Protein AF-A0AAW0ZNA7-F1 (afdb_monomer_lite)

Structure (mmCIF, N/CA/C/O backbone):
data_AF-A0AAW0ZNA7-F1
#
_entry.id   AF-A0AAW0ZNA7-F1
#
loop_
_atom_site.group_PDB
_atom_site.id
_atom_site.type_symbol
_atom_site.label_atom_id
_atom_site.label_alt_id
_atom_site.label_comp_id
_atom_site.label_asym_id
_atom_site.label_entity_id
_atom_site.label_seq_id
_atom_site.pdbx_PDB_ins_code
_atom_site.Cartn_x
_atom_site.Cartn_y
_atom_site.Cartn_z
_atom_site.occupancy
_atom_site.B_iso_or_equiv
_atom_site.auth_seq_id
_atom_site.auth_comp_id
_atom_site.auth_asym_id
_atom_site.auth_atom_id
_atom_site.pdbx_PDB_model_num
ATOM 1 N N . MET A 1 1 ? -6.838 -16.174 -7.668 1.00 63.94 1 MET A N 1
ATOM 2 C CA . MET A 1 1 ? -6.919 -15.334 -8.881 1.00 63.94 1 MET A CA 1
ATOM 3 C C . MET A 1 1 ? -6.199 -14.001 -8.705 1.00 63.94 1 MET A C 1
ATOM 5 O O . MET A 1 1 ? -5.236 -13.791 -9.421 1.00 63.94 1 MET A O 1
ATOM 9 N N . TYR A 1 2 ? -6.570 -13.137 -7.747 1.00 78.50 2 TYR A N 1
ATOM 10 C CA . TYR A 1 2 ? -5.916 -11.821 -7.600 1.00 78.50 2 TYR A CA 1
ATOM 11 C C . TYR A 1 2 ? -4.450 -11.884 -7.124 1.00 78.50 2 TYR A C 1
ATOM 13 O O . TYR A 1 2 ? -3.586 -11.272 -7.735 1.00 78.50 2 TYR A O 1
ATOM 21 N N . MET A 1 3 ? -4.134 -12.695 -6.104 1.00 78.19 3 MET A N 1
ATOM 22 C CA . MET A 1 3 ? -2.744 -12.831 -5.629 1.00 78.19 3 MET A C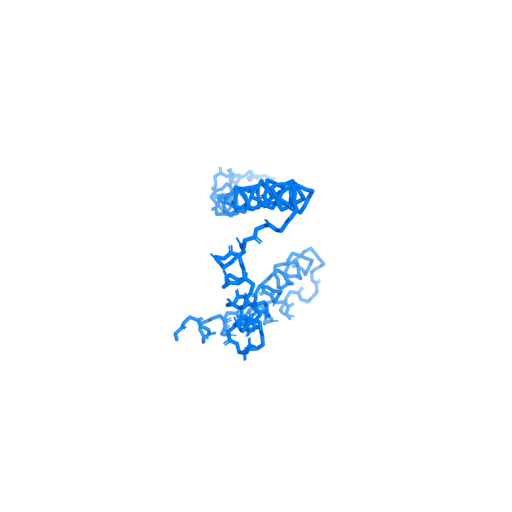A 1
ATOM 23 C C . MET A 1 3 ? -1.820 -13.467 -6.668 1.00 78.19 3 MET A C 1
ATOM 25 O O . MET A 1 3 ? -0.714 -12.996 -6.860 1.00 78.19 3 MET A O 1
ATOM 29 N N . SER A 1 4 ? -2.294 -14.490 -7.384 1.00 85.38 4 SER A N 1
ATOM 30 C CA . SER A 1 4 ? -1.537 -15.113 -8.475 1.00 85.38 4 SER A CA 1
ATOM 31 C C . SER A 1 4 ? -1.268 -14.135 -9.623 1.00 85.38 4 SER A C 1
ATOM 33 O O . SER A 1 4 ? -0.174 -14.143 -10.170 1.00 85.38 4 SER A O 1
ATOM 35 N N . TYR A 1 5 ? -2.235 -13.270 -9.958 1.00 88.00 5 TYR A N 1
ATOM 36 C CA . TYR A 1 5 ? -2.042 -12.196 -10.938 1.00 88.00 5 TYR A CA 1
ATOM 37 C C . TYR A 1 5 ? -0.969 -11.209 -10.471 1.00 88.00 5 TYR A C 1
ATOM 39 O O . TYR A 1 5 ? -0.030 -10.931 -11.208 1.00 88.00 5 TYR A O 1
ATOM 47 N N . LEU A 1 6 ? -1.070 -10.745 -9.222 1.00 85.31 6 LEU A N 1
ATOM 48 C CA . LEU A 1 6 ? -0.086 -9.854 -8.615 1.00 85.31 6 LEU A CA 1
ATOM 49 C C . LEU A 1 6 ? 1.316 -10.470 -8.594 1.00 85.31 6 LEU A C 1
ATOM 51 O O . LEU A 1 6 ? 2.267 -9.789 -8.947 1.00 85.31 6 LEU A O 1
ATOM 55 N N . SER A 1 7 ? 1.461 -11.752 -8.248 1.00 87.38 7 SER A N 1
ATOM 56 C CA . SER A 1 7 ? 2.765 -12.426 -8.263 1.00 87.38 7 SER A CA 1
ATOM 57 C C . SER A 1 7 ? 3.383 -12.454 -9.663 1.00 87.38 7 SER A C 1
ATOM 59 O O . SER A 1 7 ? 4.571 -12.187 -9.801 1.00 87.38 7 SER A O 1
ATOM 61 N N . VAL A 1 8 ? 2.591 -12.741 -10.702 1.00 91.19 8 VAL A N 1
ATOM 62 C CA . VAL A 1 8 ? 3.068 -12.698 -12.096 1.00 91.19 8 VAL A CA 1
ATOM 63 C C . VAL A 1 8 ? 3.435 -11.269 -12.499 1.00 91.19 8 VAL A C 1
ATOM 65 O O . VAL A 1 8 ? 4.481 -11.057 -13.103 1.00 91.19 8 VAL A O 1
ATOM 68 N N . HIS A 1 9 ? 2.621 -10.284 -12.116 1.00 89.38 9 HIS A N 1
ATOM 69 C CA . HIS A 1 9 ? 2.895 -8.873 -12.377 1.00 89.38 9 HIS A CA 1
ATOM 70 C C . HIS A 1 9 ? 4.208 -8.409 -11.726 1.00 89.38 9 HIS A C 1
ATOM 72 O O . HIS A 1 9 ? 5.007 -7.750 -12.382 1.00 89.38 9 HIS A O 1
ATOM 78 N N . MET A 1 10 ? 4.488 -8.842 -10.490 1.00 91.31 10 MET A N 1
ATOM 79 C CA . MET A 1 10 ? 5.766 -8.575 -9.822 1.00 91.31 10 MET A CA 1
ATOM 80 C C . MET A 1 10 ? 6.952 -9.140 -10.609 1.00 91.31 10 MET A C 1
ATOM 82 O O . MET A 1 10 ? 7.955 -8.452 -10.766 1.00 91.31 10 MET A O 1
ATOM 86 N N . VAL A 1 11 ? 6.849 -10.371 -11.124 1.00 92.69 11 VAL A N 1
ATOM 87 C CA . VAL A 1 11 ? 7.923 -10.979 -11.931 1.00 92.69 11 VAL A CA 1
ATOM 88 C C . VAL A 1 11 ? 8.193 -10.152 -13.187 1.00 92.69 11 VAL A C 1
ATOM 90 O O . VAL A 1 11 ? 9.351 -9.886 -13.489 1.00 92.69 11 VAL A O 1
ATOM 93 N N 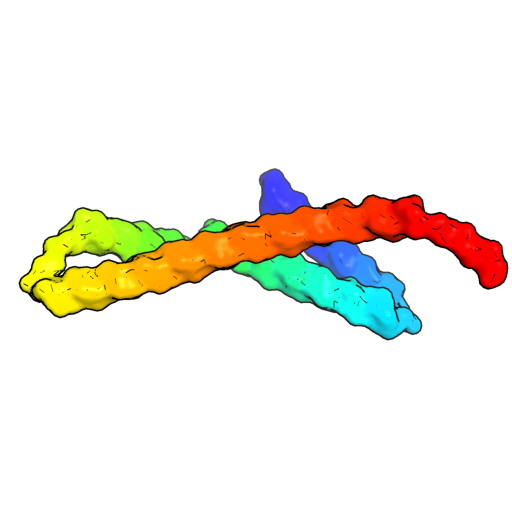. ILE A 1 12 ? 7.142 -9.699 -13.876 1.00 92.12 12 ILE A N 1
ATOM 94 C CA . ILE A 1 12 ? 7.271 -8.862 -15.077 1.00 92.12 12 ILE A CA 1
ATOM 95 C C . ILE A 1 12 ? 7.953 -7.526 -14.745 1.00 92.12 12 ILE A C 1
ATOM 97 O O . ILE A 1 12 ? 8.878 -7.139 -15.448 1.00 92.12 12 ILE A O 1
ATOM 101 N N . MET A 1 13 ? 7.567 -6.859 -13.652 1.00 90.69 13 MET A N 1
ATOM 102 C CA . MET A 1 13 ? 8.209 -5.603 -13.232 1.00 90.69 13 MET A CA 1
ATOM 103 C C . MET A 1 13 ? 9.694 -5.785 -12.901 1.00 90.69 13 MET A C 1
ATOM 105 O O . MET A 1 13 ? 10.521 -4.958 -13.270 1.00 90.69 13 MET A O 1
ATOM 109 N N . TYR A 1 14 ? 10.061 -6.891 -12.247 1.00 90.69 14 TYR A N 1
ATOM 110 C CA . TYR A 1 14 ? 11.470 -7.187 -11.987 1.00 90.69 14 TYR A CA 1
ATOM 111 C C . TYR A 1 14 ? 12.255 -7.508 -13.263 1.00 90.69 14 TYR A C 1
ATOM 113 O O . TYR A 1 14 ? 13.431 -7.162 -13.338 1.00 90.69 14 TYR A O 1
ATOM 121 N N . MET A 1 15 ? 11.634 -8.150 -14.258 1.00 91.75 15 MET A N 1
ATOM 122 C CA . MET A 1 15 ? 12.264 -8.359 -15.566 1.00 91.75 15 MET A CA 1
ATOM 123 C C . MET A 1 15 ? 12.521 -7.028 -16.277 1.00 91.75 15 MET A C 1
ATOM 125 O O . MET A 1 15 ? 13.638 -6.802 -16.728 1.00 91.75 15 MET A O 1
ATOM 129 N N . ASP A 1 16 ? 11.538 -6.129 -16.297 1.00 90.50 16 ASP A N 1
ATOM 130 C CA . ASP A 1 16 ? 11.670 -4.801 -16.910 1.00 90.50 16 ASP A CA 1
ATOM 131 C C . ASP A 1 16 ? 12.732 -3.940 -16.204 1.00 90.50 16 ASP A C 1
ATOM 133 O O . ASP A 1 16 ? 13.551 -3.265 -16.830 1.00 90.50 16 ASP A O 1
ATOM 137 N N . LEU A 1 17 ? 12.821 -4.049 -14.875 1.00 88.69 17 LEU A N 1
ATOM 138 C CA . LEU A 1 17 ? 13.907 -3.434 -14.122 1.00 88.69 17 LEU A CA 1
ATOM 139 C C . LEU A 1 17 ? 15.278 -3.973 -14.563 1.00 88.69 17 LEU A C 1
ATOM 141 O O . LEU A 1 17 ? 16.193 -3.176 -14.752 1.00 88.69 17 LEU A O 1
ATOM 145 N N . ILE A 1 18 ? 15.425 -5.289 -14.757 1.00 89.75 18 ILE A N 1
ATOM 146 C CA . ILE A 1 18 ? 16.676 -5.906 -15.238 1.00 89.75 18 ILE A CA 1
ATOM 147 C C . ILE A 1 18 ? 17.015 -5.438 -16.662 1.00 89.75 18 ILE A C 1
ATOM 149 O O . ILE A 1 18 ? 18.182 -5.176 -16.952 1.00 89.75 18 ILE A O 1
ATOM 153 N N . GLU A 1 19 ? 16.022 -5.298 -17.537 1.00 89.94 19 GLU A N 1
ATOM 154 C CA . GLU A 1 19 ? 16.218 -4.820 -18.912 1.00 89.94 19 GLU A CA 1
ATOM 155 C C . GLU A 1 19 ? 16.595 -3.331 -18.975 1.00 89.94 19 GLU A C 1
ATOM 157 O O . GLU A 1 19 ? 17.387 -2.934 -19.830 1.00 89.94 19 GLU A O 1
ATOM 162 N N . SER A 1 20 ? 16.116 -2.515 -18.032 1.00 88.44 20 SER A N 1
ATOM 163 C CA . SER A 1 20 ? 16.455 -1.085 -17.944 1.00 88.44 20 SER A CA 1
ATOM 164 C C . SER A 1 20 ? 17.901 -0.794 -17.497 1.00 88.44 20 SER A C 1
ATOM 166 O O . SER A 1 20 ? 18.353 0.357 -17.553 1.00 88.44 20 SER A O 1
ATOM 168 N N . PHE A 1 21 ? 18.667 -1.815 -17.082 1.00 84.31 21 PHE A N 1
ATOM 169 C CA . PHE A 1 21 ? 20.074 -1.644 -16.706 1.00 84.31 21 PHE A CA 1
ATOM 170 C C . PHE A 1 21 ? 20.903 -1.147 -17.895 1.00 84.31 21 PHE A C 1
ATOM 172 O O . PHE A 1 21 ? 21.084 -1.832 -18.897 1.00 84.31 21 PHE A O 1
ATOM 179 N N . GLY A 1 22 ? 21.467 0.050 -17.746 1.00 84.12 22 GLY A N 1
ATOM 180 C CA . GLY A 1 22 ? 22.254 0.721 -18.784 1.00 84.12 22 GLY A CA 1
ATOM 181 C C . GLY A 1 22 ? 21.732 2.113 -19.131 1.00 84.12 22 GLY A C 1
ATOM 182 O O . GLY A 1 22 ? 22.503 2.930 -19.632 1.00 84.12 22 GLY A O 1
ATOM 183 N N . ASN A 1 23 ? 20.478 2.426 -18.789 1.00 90.31 23 ASN A N 1
ATOM 184 C CA . ASN A 1 23 ? 19.923 3.775 -18.868 1.00 90.31 23 ASN A CA 1
ATOM 185 C C . ASN A 1 23 ? 19.512 4.261 -17.470 1.00 90.31 23 ASN A C 1
ATOM 187 O O . ASN A 1 23 ? 18.561 3.754 -16.886 1.00 90.31 23 ASN A O 1
ATOM 191 N N . LEU A 1 24 ? 20.222 5.262 -16.941 1.00 87.12 24 LEU A N 1
ATOM 192 C CA . LEU A 1 24 ? 19.995 5.773 -15.587 1.00 87.12 24 LEU A CA 1
ATOM 193 C C . LEU A 1 24 ? 18.581 6.340 -15.391 1.00 87.12 24 LEU A C 1
ATOM 195 O O . LEU A 1 24 ? 17.996 6.125 -14.336 1.00 87.12 24 LEU A O 1
ATOM 199 N N . GLU A 1 25 ? 18.038 7.046 -16.384 1.00 88.38 25 GLU A N 1
ATOM 200 C CA . GLU A 1 25 ? 16.715 7.675 -16.289 1.00 88.38 25 GLU A CA 1
ATOM 201 C C . GLU A 1 25 ? 15.613 6.614 -16.185 1.00 88.38 25 GLU A C 1
ATOM 203 O O . GLU A 1 25 ? 14.858 6.594 -15.215 1.00 88.38 25 GLU A O 1
ATOM 208 N N . SER A 1 26 ? 15.613 5.658 -17.118 1.00 85.69 26 SER A N 1
ATOM 209 C CA . SER A 1 26 ? 14.660 4.541 -17.132 1.00 85.69 26 SER A CA 1
ATOM 210 C C . SER A 1 26 ? 14.813 3.627 -15.912 1.00 85.69 26 SER A C 1
ATOM 212 O O . SER A 1 26 ? 13.820 3.178 -15.345 1.00 85.69 26 SER A O 1
ATOM 214 N N . MET A 1 27 ? 16.044 3.400 -15.446 1.00 89.38 27 MET A N 1
ATOM 215 C CA . MET A 1 27 ? 16.293 2.584 -14.260 1.00 89.38 27 MET A CA 1
ATOM 216 C C . MET A 1 27 ? 15.720 3.231 -12.994 1.00 89.38 27 MET A C 1
ATOM 218 O O . MET A 1 27 ? 15.147 2.536 -12.159 1.00 89.38 27 MET A O 1
ATOM 222 N N . VAL A 1 28 ? 15.853 4.552 -12.829 1.00 90.00 28 VAL A N 1
ATOM 223 C CA . VAL A 1 28 ? 15.298 5.254 -11.661 1.00 90.00 28 VAL A CA 1
ATOM 224 C C . VAL A 1 28 ? 13.772 5.173 -11.650 1.00 90.00 28 VAL A C 1
ATOM 226 O O . VAL A 1 28 ? 13.200 4.870 -10.602 1.00 90.00 28 VAL A O 1
ATOM 229 N N . GLU A 1 29 ? 13.126 5.388 -12.796 1.00 87.81 29 GLU A N 1
ATOM 230 C CA . GLU A 1 29 ? 11.669 5.265 -12.931 1.00 87.81 29 GLU A CA 1
ATOM 231 C C . GLU A 1 29 ? 11.197 3.844 -12.576 1.00 87.81 29 GLU A C 1
ATOM 233 O O . GLU A 1 29 ? 10.377 3.668 -11.669 1.00 87.81 29 GLU A O 1
ATOM 238 N N . ASN A 1 30 ? 11.831 2.818 -13.155 1.00 89.25 30 ASN A N 1
ATOM 239 C CA . ASN A 1 30 ? 11.491 1.419 -12.887 1.00 89.25 30 ASN A CA 1
ATOM 240 C C . ASN A 1 30 ? 11.752 0.991 -11.434 1.00 89.25 30 ASN A C 1
ATOM 242 O O . ASN A 1 30 ? 10.991 0.188 -10.883 1.00 89.25 30 ASN A O 1
ATOM 246 N N . ILE A 1 31 ? 12.787 1.519 -10.769 1.00 91.50 31 ILE A N 1
ATOM 247 C CA . ILE A 1 31 ? 13.040 1.247 -9.343 1.00 91.50 31 ILE A CA 1
ATOM 248 C C . ILE A 1 31 ? 11.920 1.818 -8.472 1.00 91.50 31 ILE A C 1
ATOM 250 O O . ILE A 1 31 ? 11.478 1.141 -7.536 1.00 91.50 31 ILE A O 1
ATOM 254 N N . ILE A 1 32 ? 11.476 3.047 -8.748 1.00 90.50 32 ILE A N 1
ATOM 255 C CA . ILE A 1 32 ? 10.411 3.699 -7.977 1.00 90.50 32 ILE A CA 1
ATOM 256 C C . ILE A 1 32 ? 9.129 2.871 -8.086 1.00 90.50 32 ILE A C 1
ATOM 258 O O . ILE A 1 32 ? 8.579 2.459 -7.057 1.00 90.50 32 ILE A O 1
ATOM 262 N N . ASP A 1 33 ? 8.719 2.536 -9.308 1.00 88.31 33 ASP A N 1
ATOM 263 C CA . ASP A 1 33 ? 7.495 1.774 -9.556 1.00 88.31 33 ASP A CA 1
ATOM 264 C C . ASP A 1 33 ? 7.568 0.369 -8.948 1.00 88.31 33 ASP A C 1
ATOM 266 O O . ASP A 1 33 ? 6.659 -0.059 -8.225 1.00 88.31 33 ASP A O 1
ATOM 270 N N . THR A 1 34 ? 8.693 -0.328 -9.135 1.00 91.38 34 THR A N 1
ATOM 271 C CA . THR A 1 34 ? 8.904 -1.665 -8.559 1.00 91.38 34 THR A CA 1
ATOM 272 C C . THR A 1 34 ? 8.878 -1.629 -7.034 1.00 91.38 34 THR A C 1
ATOM 274 O O . THR A 1 34 ? 8.315 -2.530 -6.407 1.00 91.38 34 THR A O 1
ATOM 277 N N . THR A 1 35 ? 9.423 -0.586 -6.404 1.00 91.44 35 THR A N 1
ATOM 278 C CA . THR A 1 35 ? 9.418 -0.443 -4.938 1.00 91.44 35 THR A CA 1
ATOM 279 C C . THR A 1 35 ? 8.000 -0.258 -4.398 1.00 91.44 35 THR A C 1
ATOM 281 O O . THR A 1 35 ? 7.615 -0.934 -3.438 1.00 91.44 35 THR A O 1
ATOM 284 N N . VAL A 1 36 ? 7.199 0.605 -5.030 1.00 89.81 36 VAL A N 1
ATOM 285 C CA . VAL A 1 36 ? 5.799 0.848 -4.639 1.00 89.81 36 VAL A CA 1
ATOM 286 C C . VAL A 1 36 ? 4.953 -0.419 -4.802 1.00 89.81 36 VAL A C 1
ATOM 288 O O . VAL A 1 36 ? 4.193 -0.785 -3.894 1.00 89.81 36 VAL A O 1
ATOM 291 N N . ALA A 1 37 ? 5.115 -1.129 -5.921 1.00 89.94 37 ALA A N 1
ATOM 292 C CA . ALA A 1 37 ? 4.422 -2.388 -6.173 1.00 89.94 37 ALA A CA 1
ATOM 293 C C . ALA A 1 37 ? 4.837 -3.480 -5.172 1.00 89.94 37 ALA A C 1
ATOM 295 O O . ALA A 1 37 ? 3.976 -4.148 -4.593 1.00 89.94 37 ALA A O 1
ATOM 296 N N . THR A 1 38 ? 6.136 -3.600 -4.883 1.00 91.69 38 THR A N 1
ATOM 297 C CA . THR A 1 38 ? 6.673 -4.567 -3.910 1.00 91.69 38 THR A CA 1
ATOM 298 C C . THR A 1 38 ? 6.134 -4.311 -2.508 1.00 91.69 38 THR A C 1
ATOM 300 O O . THR A 1 38 ? 5.674 -5.246 -1.849 1.00 91.69 38 THR A O 1
ATOM 303 N N . ALA A 1 39 ? 6.142 -3.055 -2.052 1.00 92.25 39 ALA A N 1
ATOM 304 C CA . ALA A 1 39 ? 5.614 -2.690 -0.740 1.00 92.25 39 ALA A CA 1
ATOM 305 C C . ALA A 1 39 ? 4.121 -3.037 -0.631 1.00 92.25 39 ALA A C 1
ATOM 307 O O . ALA A 1 39 ? 3.689 -3.656 0.344 1.00 92.25 39 ALA A O 1
ATOM 308 N N . THR A 1 40 ? 3.342 -2.708 -1.664 1.00 89.94 40 THR A N 1
ATOM 309 C CA . THR A 1 40 ? 1.905 -3.007 -1.724 1.00 89.94 40 THR A CA 1
ATOM 310 C C . THR A 1 40 ? 1.646 -4.514 -1.701 1.00 89.94 40 THR A C 1
ATOM 312 O O . THR A 1 40 ? 0.824 -4.993 -0.915 1.00 89.94 40 THR A O 1
ATOM 315 N N . TYR A 1 41 ? 2.380 -5.280 -2.511 1.00 89.50 41 TYR A N 1
ATOM 316 C CA . TYR A 1 41 ? 2.299 -6.738 -2.535 1.00 89.50 41 TYR A CA 1
ATOM 317 C C . TYR A 1 41 ? 2.634 -7.345 -1.169 1.00 89.50 41 TYR A C 1
ATOM 319 O O . TYR A 1 41 ? 1.907 -8.210 -0.678 1.00 89.50 41 TYR A O 1
ATOM 327 N N . PHE A 1 42 ? 3.692 -6.855 -0.522 1.00 90.75 42 PHE A N 1
ATOM 328 C CA . PHE A 1 42 ? 4.109 -7.313 0.797 1.00 90.75 42 PHE A CA 1
ATOM 329 C C . PHE A 1 42 ? 3.045 -7.043 1.868 1.00 90.75 42 PHE A C 1
ATOM 331 O O . PHE A 1 42 ? 2.702 -7.954 2.623 1.00 90.75 42 PHE A O 1
ATOM 338 N N . PHE A 1 43 ? 2.455 -5.843 1.909 1.00 89.94 43 PHE A N 1
ATOM 339 C CA . PHE A 1 43 ? 1.372 -5.540 2.851 1.00 89.94 43 PHE A CA 1
ATOM 340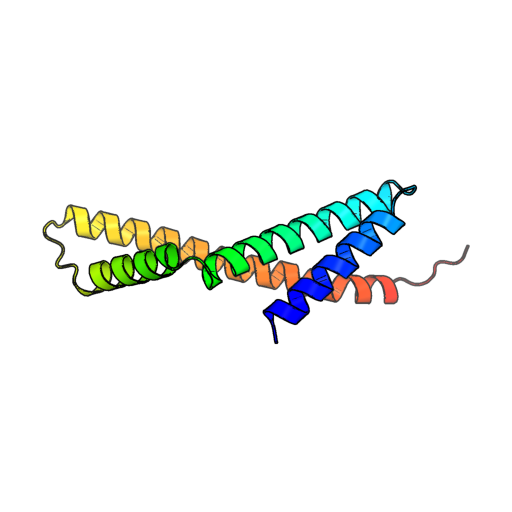 C C . PHE A 1 43 ? 0.137 -6.416 2.617 1.00 89.94 43 PHE A C 1
ATOM 342 O O . PHE A 1 43 ? -0.406 -6.971 3.573 1.00 89.94 43 PHE A O 1
ATOM 349 N N . LEU A 1 44 ? -0.281 -6.609 1.362 1.00 89.25 44 LEU A N 1
ATOM 350 C CA . LEU A 1 44 ? -1.392 -7.507 1.029 1.00 89.25 44 LEU A CA 1
ATOM 351 C C . LEU A 1 44 ? -1.097 -8.952 1.438 1.00 89.25 44 LEU A C 1
ATOM 353 O O . LEU A 1 44 ? -1.974 -9.646 1.957 1.00 89.25 44 LEU A O 1
ATOM 357 N N . PHE A 1 45 ? 0.137 -9.406 1.229 1.00 87.50 45 PHE A N 1
ATOM 358 C CA . PHE A 1 45 ? 0.583 -10.729 1.642 1.00 87.50 45 PHE A CA 1
ATOM 359 C C . PHE A 1 45 ? 0.532 -10.879 3.168 1.00 87.50 45 PHE A C 1
ATOM 361 O O . PHE A 1 45 ? -0.050 -11.843 3.672 1.00 87.50 45 PHE A O 1
ATOM 368 N N . LEU A 1 46 ? 1.052 -9.898 3.911 1.00 88.94 46 LEU A N 1
ATOM 369 C CA . LEU A 1 46 ? 0.985 -9.880 5.371 1.00 88.94 46 LEU A CA 1
ATOM 370 C C . LEU A 1 46 ? -0.461 -9.909 5.870 1.00 88.94 46 LEU A C 1
ATOM 372 O O . LEU A 1 46 ? -0.792 -10.770 6.680 1.00 88.94 46 LEU A O 1
ATOM 376 N N . PHE A 1 47 ? -1.340 -9.042 5.364 1.00 85.31 47 PHE A N 1
ATOM 377 C CA . PHE A 1 47 ? -2.748 -9.032 5.773 1.00 85.31 47 PHE A CA 1
ATOM 378 C C . PHE A 1 47 ? -3.466 -10.347 5.458 1.00 85.31 47 PHE A C 1
ATOM 380 O O . PHE A 1 47 ? -4.346 -10.763 6.208 1.00 85.31 47 PHE A O 1
ATOM 387 N N . ARG A 1 48 ? -3.094 -11.021 4.366 1.00 83.75 48 ARG A N 1
ATOM 388 C CA . ARG A 1 48 ? -3.746 -12.260 3.934 1.00 83.75 48 ARG A CA 1
ATOM 389 C C . ARG A 1 48 ? -3.315 -13.486 4.733 1.00 83.75 48 ARG A C 1
ATOM 391 O O . ARG A 1 48 ? -4.152 -14.346 4.998 1.00 83.75 48 ARG A O 1
ATOM 398 N N . PHE A 1 49 ? -2.028 -13.607 5.051 1.00 83.81 49 PHE A N 1
ATOM 399 C CA . PHE A 1 49 ? -1.471 -14.826 5.650 1.00 83.81 49 PHE A CA 1
ATOM 400 C C . PHE A 1 49 ? -1.203 -14.697 7.149 1.00 83.81 49 PHE A C 1
ATOM 402 O O . PHE A 1 49 ? -1.093 -15.711 7.845 1.00 83.81 49 PHE A O 1
ATOM 409 N N . ASN A 1 50 ? -1.142 -13.474 7.677 1.00 87.19 50 ASN A N 1
ATOM 410 C CA . ASN A 1 50 ? -0.887 -13.258 9.089 1.00 87.19 50 ASN A CA 1
ATOM 411 C C . ASN A 1 50 ? -2.185 -13.277 9.912 1.00 87.19 50 ASN A C 1
ATOM 413 O O . ASN A 1 50 ? -2.815 -12.250 10.168 1.00 87.19 50 ASN A O 1
ATOM 417 N N . LYS A 1 51 ? -2.525 -14.465 10.423 1.00 87.00 51 LYS A N 1
ATOM 418 C CA . LYS A 1 51 ? -3.648 -14.673 11.356 1.00 87.00 51 LYS A CA 1
ATOM 419 C C . LYS A 1 51 ? -3.522 -13.886 12.669 1.00 87.00 51 LYS A C 1
ATOM 421 O O . LYS A 1 51 ? -4.495 -13.804 13.417 1.00 87.00 51 LYS A O 1
ATOM 426 N N . LEU A 1 52 ? -2.336 -13.377 13.021 1.00 90.00 52 LEU A N 1
ATOM 427 C CA . LEU A 1 52 ? -2.172 -12.515 14.198 1.00 90.00 52 LEU A CA 1
ATOM 428 C C . LEU A 1 52 ? -2.722 -11.119 13.928 1.00 90.00 52 LEU A C 1
ATOM 430 O O . LEU A 1 52 ? -3.383 -10.572 14.800 1.00 90.00 52 LEU A O 1
ATOM 434 N N . ILE A 1 53 ? -2.506 -10.577 12.725 1.00 87.44 53 ILE A N 1
ATOM 435 C CA . ILE A 1 53 ? -3.050 -9.269 12.340 1.00 87.44 53 ILE A CA 1
ATOM 436 C C . ILE A 1 53 ? -4.576 -9.344 12.280 1.00 87.44 53 ILE A C 1
ATOM 438 O O . ILE A 1 53 ? -5.252 -8.491 12.844 1.00 87.44 53 ILE A O 1
ATOM 442 N N . GLU A 1 54 ? -5.119 -10.403 11.675 1.00 86.06 54 GLU A N 1
ATOM 443 C CA . GLU A 1 54 ? -6.565 -10.649 11.659 1.00 86.06 54 GLU A CA 1
ATOM 444 C C . GLU A 1 54 ? -7.142 -10.695 13.081 1.00 86.06 54 GLU A C 1
ATOM 446 O O . GLU A 1 54 ? -8.092 -9.974 13.388 1.00 86.06 54 GLU A O 1
ATOM 451 N N . ARG A 1 55 ? -6.532 -11.486 13.975 1.00 88.69 55 ARG A N 1
ATOM 452 C CA . ARG A 1 55 ? -6.970 -11.569 15.374 1.00 88.69 55 ARG A CA 1
ATOM 453 C C . ARG A 1 55 ? -6.851 -10.237 16.100 1.00 88.69 55 ARG A C 1
ATOM 455 O O . ARG A 1 55 ? -7.793 -9.866 16.782 1.00 88.69 55 ARG A O 1
ATOM 462 N N . ALA A 1 56 ? -5.754 -9.505 15.924 1.00 88.00 56 ALA A N 1
ATOM 463 C CA . ALA A 1 56 ? -5.576 -8.194 16.539 1.00 88.00 56 ALA A CA 1
ATOM 464 C C . ALA A 1 56 ? -6.674 -7.212 16.103 1.00 88.00 56 ALA A C 1
ATOM 466 O O . ALA A 1 56 ? -7.265 -6.545 16.946 1.00 88.00 56 ALA A O 1
ATOM 467 N N . ILE A 1 57 ? -7.009 -7.174 14.809 1.00 86.56 57 ILE A N 1
ATOM 468 C CA . ILE A 1 57 ? -8.085 -6.319 14.285 1.00 86.56 57 ILE A CA 1
ATOM 469 C C . ILE A 1 57 ? -9.439 -6.716 14.883 1.00 86.56 57 ILE A C 1
ATOM 471 O O . ILE A 1 57 ? -10.206 -5.845 15.296 1.00 86.56 57 ILE A O 1
ATOM 475 N N . VAL A 1 58 ? -9.743 -8.017 14.942 1.00 89.00 58 VAL A N 1
ATOM 476 C CA . VAL A 1 58 ? -11.003 -8.514 15.517 1.00 89.00 58 VAL A CA 1
ATOM 477 C C . VAL A 1 58 ? -11.091 -8.191 17.007 1.00 89.00 58 VAL A C 1
ATOM 479 O O . VAL A 1 58 ? -12.127 -7.696 17.442 1.00 89.00 58 VAL A O 1
ATOM 482 N N . THR A 1 59 ? -10.016 -8.405 17.768 1.00 88.50 59 THR A N 1
ATOM 483 C CA . THR A 1 59 ? -9.955 -8.087 19.199 1.00 88.50 59 THR A CA 1
ATOM 484 C C . THR A 1 59 ? -10.170 -6.599 19.440 1.00 88.50 59 THR A C 1
ATOM 486 O O . THR A 1 59 ? -11.073 -6.249 20.189 1.00 88.50 59 THR A O 1
ATOM 489 N N . VAL A 1 60 ? -9.439 -5.722 18.743 1.00 85.25 60 VAL A N 1
ATOM 490 C CA . VAL A 1 60 ? -9.601 -4.263 18.884 1.00 85.25 60 VAL A CA 1
ATOM 491 C C . VAL A 1 60 ? -11.021 -3.831 18.522 1.00 85.25 60 VAL A C 1
ATOM 493 O O . VAL A 1 60 ? -11.632 -3.034 19.230 1.00 85.25 60 VAL A O 1
ATOM 496 N N . LYS A 1 61 ? -11.596 -4.380 17.446 1.00 85.25 61 LYS A N 1
ATOM 497 C CA . LYS A 1 61 ? -12.983 -4.088 17.063 1.00 85.25 61 LYS A CA 1
ATOM 498 C C . LYS A 1 61 ? -13.970 -4.540 18.140 1.00 85.25 61 LYS A C 1
ATOM 500 O O . LYS A 1 61 ? -14.916 -3.815 18.441 1.00 85.25 61 LYS A O 1
ATOM 505 N N . GLN A 1 62 ? -13.769 -5.731 18.695 1.00 86.19 62 GLN A N 1
ATOM 506 C CA . GLN A 1 62 ? -14.626 -6.261 19.744 1.00 86.19 62 GLN A CA 1
ATOM 507 C C . GLN A 1 62 ? -14.523 -5.399 21.003 1.00 86.19 62 GLN A C 1
ATOM 509 O O . GLN A 1 62 ? -15.558 -4.954 21.491 1.00 86.19 62 GLN A O 1
ATOM 514 N N . GLU A 1 63 ? -13.309 -5.066 21.439 1.00 81.44 63 GLU A N 1
ATOM 515 C CA . GLU A 1 63 ? -13.045 -4.150 22.553 1.00 81.44 63 GLU A CA 1
ATOM 516 C C . GLU A 1 63 ? -13.715 -2.791 22.344 1.00 81.44 63 GLU A C 1
ATOM 518 O O . GLU A 1 63 ? -14.372 -2.303 23.258 1.00 81.44 63 GLU A O 1
ATOM 523 N N . MET A 1 64 ? -13.659 -2.221 21.136 1.00 76.12 64 MET A N 1
ATOM 524 C CA . MET A 1 64 ? -14.367 -0.978 20.800 1.00 76.12 64 MET A CA 1
ATOM 525 C C . MET A 1 64 ? -15.891 -1.108 20.926 1.00 76.12 64 MET A C 1
ATOM 527 O O . MET A 1 64 ? -16.547 -0.178 21.386 1.00 76.12 64 MET A O 1
ATOM 531 N N . THR A 1 65 ? -16.474 -2.244 20.529 1.00 77.69 65 THR A N 1
ATOM 532 C CA . THR A 1 65 ? -17.930 -2.466 20.636 1.00 77.69 65 THR A CA 1
ATOM 533 C C . THR A 1 65 ? -18.397 -2.787 22.052 1.00 77.69 65 THR A C 1
ATOM 535 O O . THR A 1 65 ? -19.531 -2.471 22.407 1.00 77.69 65 THR A O 1
ATOM 538 N N . THR A 1 66 ? -17.545 -3.418 22.861 1.00 71.69 66 THR A N 1
ATOM 539 C CA . THR A 1 66 ? -17.843 -3.773 24.255 1.00 71.69 66 THR A CA 1
ATOM 540 C C . THR A 1 66 ? -17.378 -2.715 25.250 1.00 71.69 66 THR A C 1
ATOM 542 O O . THR A 1 66 ? -17.681 -2.839 26.435 1.00 71.69 66 THR A O 1
ATOM 545 N N . CYS A 1 67 ? -16.652 -1.693 24.787 1.00 65.31 67 CYS A N 1
ATOM 546 C CA . CYS A 1 67 ? -16.112 -0.618 25.605 1.00 65.31 67 CYS A CA 1
ATOM 547 C C . CYS A 1 67 ? -17.245 0.111 26.333 1.00 65.31 67 CYS A C 1
ATOM 549 O O . CYS A 1 67 ? -18.008 0.882 25.747 1.00 65.31 67 CYS A O 1
ATOM 551 N N . LYS A 1 68 ? -17.346 -0.130 27.639 1.00 66.94 68 LYS A N 1
ATOM 552 C CA . LYS A 1 68 ? -18.011 0.778 28.566 1.00 66.94 68 LYS A CA 1
ATOM 553 C C . LYS A 1 68 ? -16.909 1.678 29.093 1.00 66.94 68 LYS A C 1
ATOM 555 O O . LYS A 1 68 ? -16.117 1.217 29.900 1.00 66.94 68 LYS A O 1
ATOM 560 N N . PHE A 1 69 ? -16.830 2.910 28.595 1.00 73.56 69 PHE A N 1
ATOM 561 C CA . PHE A 1 69 ? -15.850 3.881 29.081 1.00 73.56 69 PHE A CA 1
ATOM 562 C C . PHE A 1 69 ? -15.980 3.997 30.602 1.00 73.56 69 PHE A C 1
ATOM 564 O O . PHE A 1 69 ? -17.034 4.411 31.095 1.00 73.56 69 PHE A O 1
ATOM 571 N N . GLU A 1 70 ? -14.945 3.596 31.341 1.00 75.69 70 GLU A N 1
ATOM 572 C CA . GLU A 1 70 ? -14.987 3.620 32.807 1.00 75.69 70 GLU A CA 1
ATOM 573 C C . GLU A 1 70 ? -14.815 5.053 33.318 1.00 75.69 70 GLU A C 1
ATOM 575 O O . GLU A 1 70 ? -15.385 5.431 34.342 1.00 75.69 70 GLU A O 1
ATOM 580 N N . THR A 1 71 ? -14.072 5.875 32.566 1.00 82.50 71 THR A N 1
ATOM 581 C CA . THR A 1 71 ? -13.759 7.259 32.930 1.00 82.50 71 THR A CA 1
ATOM 582 C C . THR A 1 71 ? -14.045 8.231 31.783 1.00 82.50 71 THR A C 1
ATOM 584 O O . THR A 1 71 ? -13.836 7.942 30.605 1.00 82.50 71 THR A O 1
ATOM 587 N N . LEU A 1 72 ? -14.477 9.448 32.130 1.00 81.56 72 LEU A N 1
ATOM 588 C CA . LEU A 1 72 ? -14.748 10.528 31.170 1.00 81.56 72 LEU A CA 1
ATOM 589 C C . LEU A 1 72 ? -13.485 10.948 30.385 1.00 81.56 72 LEU A C 1
ATOM 591 O O . LEU A 1 72 ? -13.568 11.365 29.230 1.00 81.56 72 LEU A O 1
ATOM 595 N N . GLU A 1 73 ? -12.310 10.791 30.996 1.00 87.38 73 GLU A N 1
ATOM 596 C CA . GLU A 1 73 ? -11.002 11.020 30.376 1.00 87.38 73 GLU A CA 1
ATOM 597 C C . GLU A 1 73 ? -10.681 9.992 29.279 1.00 87.38 73 GLU A C 1
ATOM 599 O O . GLU A 1 73 ? -10.260 10.375 28.187 1.00 87.38 73 GLU A O 1
ATOM 604 N N . GLU A 1 74 ? -10.975 8.712 29.517 1.00 83.06 74 GLU A N 1
ATOM 605 C CA . GLU A 1 74 ? -10.806 7.632 28.538 1.00 83.06 74 GLU A CA 1
ATOM 606 C C . GLU A 1 74 ? -11.705 7.850 27.313 1.00 83.06 74 GLU A C 1
ATOM 608 O O . GLU A 1 74 ? -11.244 7.775 26.171 1.00 83.06 74 GLU A O 1
ATOM 613 N N . MET A 1 75 ? -12.965 8.240 27.540 1.00 82.81 75 MET A N 1
ATOM 614 C CA . MET A 1 75 ? -13.892 8.599 26.462 1.00 82.81 75 MET A CA 1
ATOM 615 C C . MET A 1 75 ? -13.363 9.772 25.626 1.00 82.81 75 MET A C 1
ATOM 617 O O . MET A 1 75 ? -13.421 9.747 24.393 1.00 82.81 75 MET A O 1
ATOM 621 N N . ARG A 1 76 ? -12.825 10.812 26.278 1.00 87.31 76 ARG A N 1
ATOM 622 C CA . ARG A 1 76 ? -12.263 11.980 25.586 1.00 87.31 76 ARG A CA 1
ATOM 623 C C . ARG A 1 76 ? -11.032 11.606 24.761 1.00 87.31 76 ARG A C 1
ATOM 625 O O . ARG A 1 76 ? -10.904 12.084 23.631 1.00 87.31 76 ARG A O 1
ATOM 632 N N . LEU A 1 77 ? -10.152 10.763 25.299 1.00 87.62 77 LEU A N 1
ATOM 633 C CA . LEU A 1 77 ? -8.963 10.284 24.598 1.00 87.62 77 LEU A CA 1
ATOM 634 C C . LEU A 1 77 ? -9.343 9.443 23.373 1.00 87.62 77 LEU A C 1
ATOM 636 O O . LEU A 1 77 ? -8.823 9.681 22.281 1.00 87.62 77 LEU A O 1
ATOM 640 N N . TYR A 1 78 ? -10.305 8.532 23.531 1.00 86.38 78 TYR A N 1
ATOM 641 C CA . TYR A 1 78 ? -10.830 7.720 22.437 1.00 86.38 78 TYR A CA 1
ATOM 642 C C . TYR A 1 78 ? -11.409 8.584 21.310 1.00 86.38 78 TYR A C 1
ATOM 644 O O . TYR A 1 78 ? -11.043 8.412 20.148 1.00 86.38 78 TYR A O 1
ATOM 652 N N . LEU A 1 79 ? -12.265 9.557 21.638 1.00 86.12 79 LEU A N 1
ATOM 653 C CA . LEU A 1 79 ? -12.868 10.451 20.643 1.00 86.12 79 LEU A CA 1
ATOM 654 C C . LEU A 1 79 ? -11.823 11.316 19.927 1.00 86.12 79 LEU A C 1
ATOM 656 O O . LEU A 1 79 ? -11.923 11.527 18.716 1.00 86.12 79 LEU A O 1
ATOM 660 N N . ALA A 1 80 ? -10.810 11.800 20.650 1.00 91.06 80 ALA A N 1
ATOM 661 C CA . ALA A 1 80 ? -9.715 12.559 20.056 1.00 91.06 80 ALA A CA 1
ATOM 662 C C . ALA A 1 80 ? -8.914 11.703 19.064 1.00 91.06 80 ALA A C 1
ATOM 664 O O . ALA A 1 80 ? -8.693 12.131 17.927 1.00 91.06 80 ALA A O 1
ATOM 665 N N . TYR A 1 81 ? -8.541 10.482 19.459 1.00 89.50 81 TYR A N 1
ATOM 666 C CA . TYR A 1 81 ? -7.850 9.536 18.584 1.00 89.50 81 TYR A CA 1
ATOM 667 C C . TYR A 1 81 ? -8.699 9.167 17.363 1.00 89.50 81 TYR A C 1
ATOM 669 O O . TYR A 1 81 ? -8.213 9.234 16.234 1.00 89.50 81 TYR A O 1
ATOM 677 N N . HIS A 1 82 ? -9.977 8.845 17.572 1.00 88.81 82 HIS A N 1
ATOM 678 C CA . HIS A 1 82 ? -10.907 8.498 16.502 1.00 88.81 82 HIS A CA 1
ATOM 679 C C . HIS A 1 82 ? -11.019 9.623 15.468 1.00 88.81 82 HIS A C 1
ATOM 681 O O . HIS A 1 82 ? -10.883 9.372 14.276 1.00 88.81 82 HIS A O 1
ATOM 687 N N . ASN A 1 83 ? -11.169 10.875 15.909 1.00 91.44 83 ASN A N 1
ATOM 688 C CA . ASN A 1 83 ? -11.252 12.032 15.015 1.00 91.44 83 ASN A CA 1
ATOM 689 C C . ASN A 1 83 ? -9.973 12.231 14.182 1.00 91.44 83 ASN A C 1
ATOM 691 O O . ASN A 1 83 ? -10.043 12.559 12.997 1.00 91.44 83 ASN A O 1
ATOM 695 N N . ILE A 1 84 ? -8.795 12.037 14.785 1.00 93.19 84 ILE A N 1
ATOM 696 C CA . ILE A 1 84 ? -7.514 12.139 14.069 1.00 93.19 84 ILE A CA 1
ATOM 697 C C . ILE A 1 84 ? -7.381 11.000 13.054 1.00 93.19 84 ILE A C 1
ATOM 699 O O . ILE A 1 84 ? -7.066 11.253 11.891 1.00 93.19 84 ILE A O 1
ATOM 703 N N . SER A 1 85 ? -7.657 9.767 13.479 1.00 90.62 85 SER A N 1
ATOM 704 C CA . SER A 1 85 ? -7.573 8.566 12.642 1.00 90.62 85 SER A CA 1
ATOM 705 C C . SER A 1 85 ? -8.522 8.638 11.441 1.00 90.62 85 SER A C 1
ATOM 707 O O . SER A 1 85 ? -8.121 8.400 10.303 1.00 90.62 85 SER A O 1
ATOM 709 N N . ASP A 1 86 ? -9.757 9.074 11.669 1.00 91.31 86 ASP A N 1
ATOM 710 C CA . ASP A 1 86 ? -10.793 9.212 10.646 1.00 91.31 86 ASP A CA 1
ATOM 711 C C . ASP A 1 86 ? -10.448 10.307 9.617 1.00 91.31 86 ASP A C 1
ATOM 713 O O . ASP A 1 86 ? -10.580 10.116 8.404 1.00 91.31 86 ASP A O 1
ATOM 717 N N . LYS A 1 87 ? -9.902 11.445 10.072 1.00 93.25 87 LYS A N 1
ATOM 718 C CA . LYS A 1 87 ? -9.362 12.474 9.167 1.00 93.25 87 LYS A CA 1
ATOM 719 C C . LYS A 1 87 ? -8.194 11.943 8.347 1.00 93.25 87 LYS A C 1
ATOM 721 O O . LYS A 1 87 ? -8.189 12.129 7.133 1.00 93.25 87 LYS A O 1
ATOM 726 N N . PHE A 1 88 ? -7.232 11.280 8.985 1.00 92.69 88 PHE A N 1
ATOM 727 C CA . PHE A 1 88 ? -6.079 10.701 8.298 1.00 92.69 88 PHE A CA 1
ATOM 728 C C . PHE A 1 88 ? -6.512 9.699 7.221 1.00 92.69 88 PHE A C 1
ATOM 730 O O . PHE A 1 88 ? -6.059 9.798 6.083 1.00 92.69 88 PHE A O 1
ATOM 737 N N . GLY A 1 89 ? -7.453 8.805 7.542 1.00 89.81 89 GLY A N 1
ATOM 738 C CA . GLY A 1 89 ? -8.011 7.846 6.589 1.00 89.81 89 GLY A CA 1
ATOM 739 C C . GLY A 1 89 ? -8.669 8.525 5.387 1.00 89.81 89 GLY A C 1
ATOM 740 O O . GLY A 1 89 ? -8.383 8.167 4.244 1.00 89.81 89 GLY A O 1
ATOM 741 N N . ARG A 1 90 ? -9.489 9.560 5.615 1.00 92.56 90 ARG A N 1
ATOM 742 C CA . ARG A 1 90 ? -10.093 10.341 4.522 1.00 92.56 90 ARG A CA 1
ATOM 743 C C . ARG A 1 90 ? -9.056 11.029 3.639 1.00 92.56 90 ARG A C 1
ATOM 745 O O . ARG A 1 90 ? -9.195 10.994 2.417 1.00 92.56 90 ARG A O 1
ATOM 752 N N . TYR A 1 91 ? -8.029 11.634 4.235 1.00 93.56 91 TYR A N 1
ATOM 753 C CA . TYR A 1 91 ? -6.947 12.250 3.470 1.00 93.56 91 TYR A CA 1
ATOM 754 C C . TYR A 1 91 ? -6.197 11.215 2.638 1.00 93.56 91 TYR A C 1
ATOM 756 O O . TYR A 1 91 ? -6.040 11.434 1.443 1.00 93.56 91 TYR A O 1
ATOM 764 N N . ALA A 1 92 ? -5.816 10.079 3.224 1.00 91.19 92 ALA A N 1
ATOM 765 C CA . ALA A 1 92 ? -5.104 9.015 2.522 1.00 91.19 92 ALA A CA 1
ATOM 766 C C . ALA A 1 92 ? -5.901 8.454 1.330 1.00 91.19 92 ALA A C 1
ATOM 768 O O . ALA A 1 92 ? -5.343 8.268 0.250 1.00 91.19 92 ALA A O 1
ATOM 769 N N . ILE A 1 93 ? -7.209 8.225 1.491 1.00 92.44 93 ILE A N 1
ATOM 770 C CA . ILE A 1 93 ? -8.070 7.749 0.394 1.00 92.44 93 ILE A CA 1
ATOM 771 C C . ILE A 1 93 ? -8.177 8.813 -0.706 1.00 92.44 93 ILE A C 1
ATOM 773 O O . ILE A 1 93 ? -8.020 8.497 -1.884 1.00 92.44 93 ILE A O 1
ATOM 777 N N . SER A 1 94 ? -8.413 10.072 -0.327 1.00 93.69 94 SER A N 1
ATOM 778 C CA . SER A 1 94 ? -8.538 11.188 -1.271 1.00 93.69 94 SER A CA 1
ATOM 779 C C . SER A 1 94 ? -7.256 11.406 -2.078 1.00 93.69 94 SER A C 1
ATOM 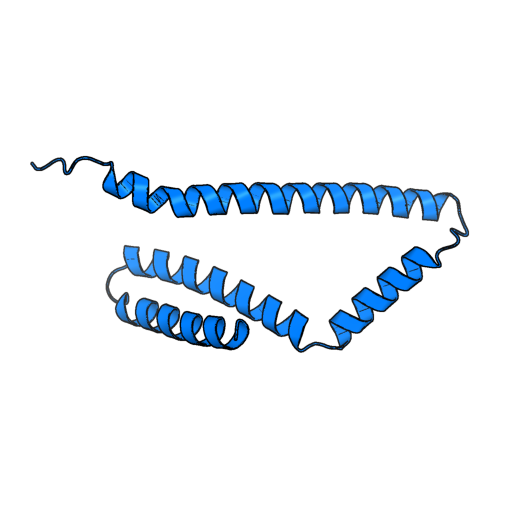781 O O . SER A 1 94 ? -7.301 11.472 -3.306 1.00 93.69 94 SER A O 1
ATOM 783 N N . THR A 1 95 ? -6.097 11.453 -1.418 1.00 92.06 95 THR A N 1
ATOM 784 C CA . THR A 1 95 ? -4.813 11.643 -2.103 1.00 92.06 95 THR A CA 1
ATOM 785 C C . THR A 1 95 ? -4.476 10.461 -2.997 1.00 92.06 95 THR A C 1
ATOM 787 O O . THR A 1 95 ? -4.041 10.676 -4.124 1.00 92.06 95 THR A O 1
ATOM 790 N N . THR A 1 96 ? -4.736 9.228 -2.554 1.00 90.62 96 THR A N 1
ATOM 791 C CA . THR A 1 96 ? -4.531 8.032 -3.385 1.00 90.62 96 THR A CA 1
ATOM 792 C C . THR A 1 96 ? -5.394 8.080 -4.642 1.00 90.62 96 THR A C 1
ATOM 794 O O . THR A 1 96 ? -4.905 7.774 -5.726 1.00 90.62 96 THR A O 1
ATOM 797 N N . LE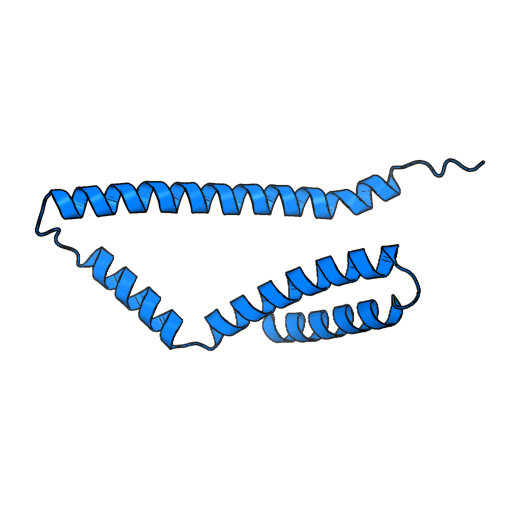U A 1 97 ? -6.654 8.515 -4.527 1.00 93.25 97 LEU A N 1
ATOM 798 C CA . LEU A 1 97 ? -7.537 8.677 -5.679 1.00 93.25 97 LEU A CA 1
ATOM 799 C C . LEU A 1 97 ? -6.992 9.719 -6.663 1.00 93.25 97 LEU A C 1
ATOM 801 O O . LEU A 1 97 ? -6.955 9.451 -7.859 1.00 93.25 97 LEU A O 1
ATOM 805 N N . VAL A 1 98 ? -6.539 10.875 -6.170 1.00 94.06 98 VAL A N 1
ATOM 806 C CA . VAL A 1 98 ? -5.955 11.938 -7.009 1.00 94.06 98 VAL A CA 1
ATOM 807 C C . VAL A 1 98 ? -4.661 11.479 -7.685 1.00 94.06 98 VAL A C 1
ATOM 809 O O . VAL A 1 98 ? -4.454 11.744 -8.864 1.00 94.06 98 VAL A O 1
ATOM 812 N N . ILE A 1 99 ? -3.788 10.773 -6.966 1.00 91.19 99 ILE A N 1
ATOM 813 C CA . ILE A 1 99 ? -2.549 10.235 -7.541 1.00 91.19 99 ILE A CA 1
ATOM 814 C C . ILE A 1 99 ? -2.884 9.207 -8.621 1.00 91.19 99 ILE A C 1
ATOM 816 O O . ILE A 1 99 ? -2.342 9.289 -9.718 1.00 91.19 99 ILE A O 1
ATOM 820 N N . ALA A 1 100 ? -3.812 8.285 -8.353 1.00 89.00 100 ALA A N 1
ATOM 821 C CA . ALA A 1 100 ? -4.224 7.279 -9.323 1.00 89.00 100 ALA A CA 1
ATOM 822 C C . ALA A 1 100 ? -4.818 7.917 -10.587 1.00 89.00 100 ALA A C 1
ATOM 824 O O . ALA A 1 100 ? -4.453 7.524 -11.693 1.00 89.00 100 ALA A O 1
ATOM 825 N N . THR A 1 101 ? -5.693 8.920 -10.450 1.00 91.56 101 THR A N 1
ATOM 826 C CA . THR A 1 101 ? -6.263 9.610 -11.616 1.00 91.56 101 THR A CA 1
ATOM 827 C C . THR A 1 101 ? -5.189 10.321 -12.425 1.00 91.56 101 THR A C 1
ATOM 829 O O . THR A 1 101 ? -5.176 10.179 -13.645 1.00 91.56 101 THR A O 1
ATOM 832 N N . LEU A 1 102 ? -4.257 11.025 -11.777 1.00 89.88 102 LEU A N 1
ATOM 833 C CA . LEU A 1 102 ? -3.131 11.658 -12.466 1.00 89.88 102 LEU A CA 1
ATOM 834 C C . LEU A 1 102 ? -2.264 10.630 -13.194 1.00 89.88 102 LEU A C 1
ATOM 836 O O . LEU A 1 102 ? -1.935 10.837 -14.356 1.00 89.88 102 LEU A O 1
ATOM 840 N N . TRP A 1 103 ? -1.959 9.504 -12.552 1.00 86.38 103 TRP A N 1
ATOM 841 C CA . TRP A 1 103 ? -1.118 8.456 -13.127 1.00 86.38 103 TRP A CA 1
ATOM 842 C C . TRP A 1 103 ? -1.747 7.828 -14.380 1.00 86.38 103 TRP A C 1
ATOM 844 O O . TRP A 1 103 ? -1.068 7.655 -15.388 1.00 86.38 103 TRP A O 1
ATOM 854 N N . TYR A 1 104 ? -3.066 7.595 -14.377 1.00 86.62 104 TYR A N 1
ATOM 855 C CA . TYR A 1 104 ? -3.796 7.151 -15.574 1.00 86.62 104 TYR A CA 1
ATOM 856 C C . TYR A 1 104 ? -3.915 8.233 -16.660 1.00 86.62 104 TYR A C 1
ATOM 858 O O . TYR A 1 104 ? -4.044 7.901 -17.840 1.00 86.62 104 TYR A O 1
ATOM 866 N N . LEU A 1 105 ? -3.869 9.518 -16.295 1.00 88.88 105 LEU A N 1
ATOM 867 C CA . LEU A 1 105 ? -3.908 10.633 -17.247 1.00 88.88 105 LEU A CA 1
ATOM 868 C C . LEU A 1 105 ? -2.541 10.916 -17.891 1.00 88.88 105 LEU A C 1
ATOM 870 O O . LEU A 1 105 ? -2.505 11.372 -19.034 1.00 88.88 105 LEU A O 1
ATOM 874 N N . THR A 1 106 ? -1.427 10.616 -17.217 1.00 85.44 10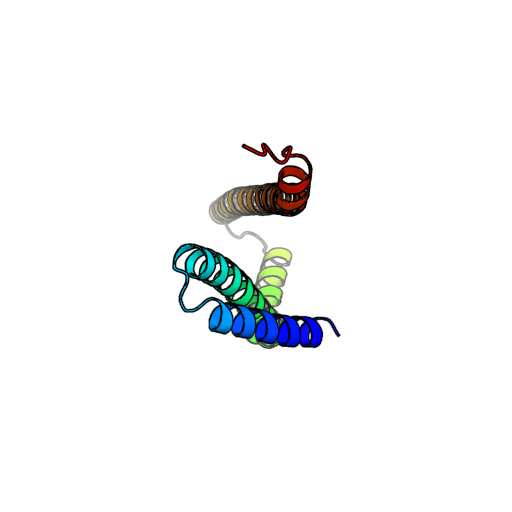6 THR A N 1
ATOM 875 C CA . THR A 1 106 ? -0.055 10.798 -17.731 1.00 85.44 106 THR A CA 1
ATOM 876 C C . THR A 1 106 ? 0.166 10.251 -19.152 1.00 85.44 106 THR A C 1
ATOM 878 O O . THR A 1 106 ? 0.631 11.014 -20.003 1.00 85.44 106 THR A O 1
ATOM 881 N N . PRO A 1 107 ? -0.178 8.990 -19.489 1.00 83.38 107 PRO A N 1
ATOM 882 C CA . PRO A 1 107 ? 0.004 8.486 -20.852 1.00 83.38 107 PRO A CA 1
ATOM 883 C C . PRO A 1 107 ? -0.875 9.221 -21.874 1.00 83.38 107 PRO A C 1
ATOM 885 O O . PRO A 1 107 ? -0.442 9.461 -22.998 1.00 83.38 107 PRO A O 1
ATOM 888 N N . MET A 1 108 ? -2.080 9.651 -21.488 1.00 81.56 108 MET A N 1
ATOM 889 C CA . MET A 1 108 ? -2.966 10.423 -22.366 1.00 81.56 108 MET A CA 1
ATOM 890 C C . MET A 1 108 ? -2.375 11.808 -22.677 1.00 81.56 108 MET A C 1
ATOM 892 O O . MET A 1 108 ? -2.443 12.265 -23.817 1.00 81.56 108 MET A O 1
ATOM 896 N N . LEU A 1 109 ? -1.731 12.448 -21.697 1.00 81.12 109 LEU A N 1
ATOM 897 C CA . LEU A 1 109 ? -1.029 13.723 -21.881 1.00 81.12 109 LEU A CA 1
ATOM 898 C C . LEU A 1 109 ? 0.200 13.588 -22.788 1.00 81.12 109 LEU A C 1
ATOM 900 O O . LEU A 1 109 ? 0.432 14.464 -23.622 1.00 81.12 109 LEU A O 1
ATOM 904 N N . HIS A 1 110 ? 0.954 12.491 -22.677 1.00 79.56 110 HIS A N 1
ATOM 905 C CA . HIS A 1 110 ? 2.061 12.206 -23.596 1.00 79.56 110 HIS A CA 1
ATOM 906 C C . HIS A 1 110 ? 1.585 12.004 -25.040 1.00 79.56 110 HIS A C 1
ATOM 908 O O . HIS A 1 110 ? 2.236 12.495 -25.958 1.00 79.56 110 HIS A O 1
ATOM 914 N N . LEU A 1 111 ? 0.432 11.358 -25.244 1.00 79.25 111 LEU A N 1
ATOM 915 C CA . LEU A 1 111 ? -0.173 11.169 -26.571 1.00 79.25 111 LEU A CA 1
ATOM 916 C C . LEU A 1 111 ? -0.747 12.465 -27.171 1.00 79.25 111 LEU A C 1
ATOM 918 O O . LEU A 1 111 ? -0.805 12.607 -28.389 1.00 79.25 111 LEU A O 1
ATOM 922 N N . LEU A 1 112 ? -1.182 13.403 -26.325 1.00 78.12 112 LEU A N 1
ATOM 923 C CA . LEU A 1 112 ? -1.715 14.710 -26.730 1.00 78.12 112 LEU A CA 1
ATOM 924 C C . LEU A 1 112 ? -0.621 15.755 -26.991 1.00 78.12 112 LEU A C 1
ATOM 926 O O . LEU A 1 112 ? -0.902 16.787 -27.605 1.00 78.12 112 LEU A O 1
ATOM 930 N N . LYS A 1 113 ? 0.615 15.518 -26.535 1.00 74.81 113 LYS A N 1
ATOM 931 C CA . LYS A 1 113 ? 1.748 16.390 -26.846 1.00 74.81 113 LYS A CA 1
ATOM 932 C C . LYS A 1 113 ? 2.053 16.234 -28.345 1.00 74.81 113 LYS A C 1
ATOM 934 O O . LYS A 1 113 ? 2.355 15.121 -28.775 1.00 74.81 113 LYS A O 1
ATOM 939 N N . PRO A 1 114 ? 1.965 17.300 -29.162 1.00 61.09 114 PRO A N 1
ATOM 940 C CA . PRO A 1 114 ? 2.303 17.192 -30.574 1.00 61.09 114 PRO A CA 1
ATOM 941 C C . PRO A 1 114 ? 3.748 16.704 -30.681 1.00 61.09 114 PRO A C 1
ATOM 943 O O . PRO A 1 114 ? 4.606 17.207 -29.949 1.00 61.09 114 PRO A O 1
ATOM 946 N N . GLN A 1 115 ? 4.036 15.766 -31.589 1.00 59.97 115 GLN A N 1
ATOM 947 C CA . GLN A 1 115 ? 5.408 15.568 -32.052 1.00 59.97 115 GLN A CA 1
ATOM 948 C C . GLN A 1 115 ? 5.866 16.899 -32.653 1.00 59.97 115 GLN A C 1
ATOM 950 O O . GLN A 1 115 ? 5.594 17.196 -33.815 1.00 59.97 115 GLN A O 1
ATOM 955 N N . SER A 1 116 ? 6.525 17.735 -31.853 1.00 48.44 116 SER A N 1
ATOM 956 C CA . SER A 1 116 ? 7.315 18.849 -32.351 1.00 48.44 116 SER A CA 1
ATOM 957 C C . SER A 1 116 ? 8.530 18.237 -33.035 1.00 48.44 116 SER A C 1
ATOM 959 O O . SER A 1 116 ? 9.596 18.101 -32.439 1.00 48.44 116 SER A O 1
ATOM 961 N N . GLY A 1 117 ? 8.318 17.773 -34.264 1.00 51.16 117 GLY A N 1
ATOM 962 C CA . GLY A 1 117 ? 9.389 17.526 -35.201 1.00 51.16 117 GLY A CA 1
ATOM 963 C C . GLY A 1 117 ? 10.008 18.863 -35.576 1.00 51.16 117 GLY A C 1
ATOM 964 O O . GLY A 1 117 ? 9.377 19.639 -36.287 1.00 51.16 117 GLY A O 1
ATOM 965 N N . THR A 1 118 ? 11.210 19.098 -35.063 1.00 36.59 118 THR A N 1
ATOM 966 C CA . THR A 1 118 ? 12.360 19.714 -35.741 1.00 36.59 118 THR A CA 1
ATOM 967 C C . THR A 1 118 ? 13.599 19.359 -34.945 1.00 36.59 118 THR A C 1
ATOM 969 O O . THR A 1 118 ? 13.594 19.679 -33.734 1.00 36.59 118 THR A O 1
#

Foldseek 3Di:
DVLVVLVVVLVVLVVQLVVCPPPPVSNVVSVVVSVVSVVVSVVVVCVVPPVVVVVVVVVVVVCVVPDPPPDPVSVVVVVVVCVVVVVVVVVVVVVVVVVVVVVVCVVVVVVVPPPPDD

Organism: NCBI:txid166442

pLDDT: mean 85.37, std 9.32, range [36.59, 94.06]

Secondary structure (DSSP, 8-state):
-HHHHHHHHHHHHHHHHHHTTT-HHHHHHHHHHHHHHHHHHHHHHHHHH-HHHHHHHHHHHHHHHH---SSHHHHHHHHHHHHHHHHHHHHHHHHHHHHHHHHHHHHHHHHHS-----

Radius of gyration: 21.81 Å; chains: 1; bounding box: 40×35×69 Å

Sequence (118 aa):
MYMSYLSVHMVIMYMDLIESFGNLESMVENIIDTTVATATYFFLFLFRFNKLIERAIVTVKQEMTTCKFETLEEMRLYLAYHNISDKFGRYAISTTLVIATLWYLTPMLHLLKPQSGT